Protein AF-A0A9E2BBM4-F1 (afdb_monomer)

Solvent-accessible surface area (backbone atoms only — not comparable to full-atom values): 7000 Å² total; per-residue (Å²): 111,70,57,66,76,34,64,93,48,97,61,80,43,65,44,83,40,73,63,52,42,63,39,72,88,70,47,55,58,78,97,64,59,49,71,64,57,66,75,39,43,70,61,47,15,56,62,38,41,51,52,83,67,52,48,61,58,49,50,54,52,58,75,65,57,85,58,68,60,43,75,47,60,68,62,39,70,70,58,52,53,52,34,62,62,42,46,80,79,49,84,61,60,52,54,60,55,44,49,53,54,52,54,50,54,56,52,54,53,55,54,55,56,62,76,76,106

pLDDT: mean 90.37, std 7.95, range [52.62, 97.81]

Secondary structure (DSSP, 8-state):
-HHHHTTTSS----EEE--SB-STTTS--GGG--HHHHHTHHHHHHH-B-HHHHHHHHHHHHHH--STT-EEESS-HHHHHHHHHHTTT----HHHHHHHHHHHHHHHHHHHHHH--

Foldseek 3Di:
DVLVVCVPDPDAAEAEAQWQELDCVNQPAPVPCDPVCVVCQQVCQLTYDYCVVRVVVRVVVVVVDDGHHYYHHNDDPVSSVVSVVCCVVDGGRHSVVSNVVVNVVVVVVVVVVVVVD

Structure (mmCIF, N/CA/C/O backbone):
data_AF-A0A9E2BBM4-F1
#
_entry.id   AF-A0A9E2BBM4-F1
#
loop_
_atom_site.group_PDB
_atom_site.id
_atom_site.type_symbol
_atom_site.label_atom_id
_atom_site.label_alt_id
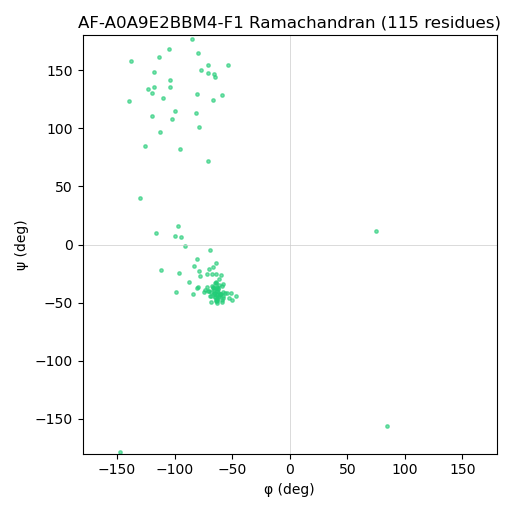_atom_site.label_comp_id
_atom_site.label_asym_id
_atom_site.label_entity_id
_atom_site.label_seq_id
_atom_site.pdbx_PDB_ins_code
_atom_site.Cartn_x
_atom_site.Cartn_y
_atom_site.Cartn_z
_atom_site.occupancy
_atom_site.B_iso_or_equiv
_atom_site.auth_seq_id
_atom_site.auth_comp_id
_atom_site.auth_asym_id
_atom_site.auth_atom_id
_atom_site.pdbx_PDB_model_num
ATOM 1 N N . ALA A 1 1 ? -1.785 -11.461 20.925 1.00 86.19 1 ALA A N 1
ATOM 2 C CA . ALA A 1 1 ? -1.546 -10.927 22.276 1.00 86.19 1 ALA A CA 1
ATOM 3 C C . ALA A 1 1 ? -2.226 -9.565 22.401 1.00 86.19 1 ALA A C 1
ATOM 5 O O . ALA A 1 1 ? -3.370 -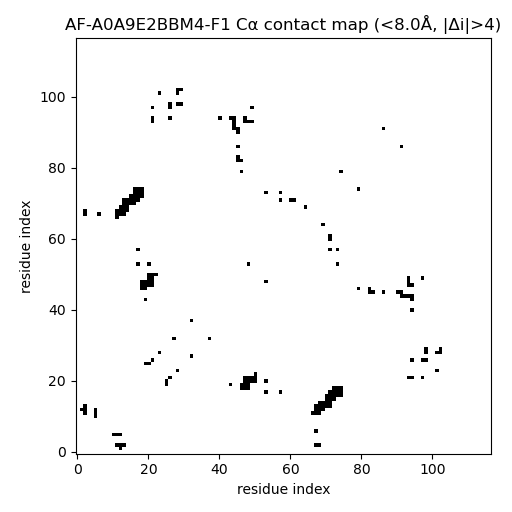9.538 22.831 1.00 86.19 1 ALA A O 1
ATOM 6 N N . LEU A 1 2 ? -1.663 -8.515 21.800 1.00 94.38 2 LEU A N 1
ATOM 7 C CA . LEU A 1 2 ? -2.123 -7.126 21.931 1.00 94.38 2 LEU A CA 1
ATOM 8 C C . LEU A 1 2 ? -3.627 -6.857 21.681 1.00 94.38 2 LEU A C 1
ATOM 10 O O . LEU A 1 2 ? -4.260 -6.148 22.450 1.00 94.38 2 LEU A O 1
ATOM 14 N N . VAL A 1 3 ? -4.241 -7.467 20.657 1.00 95.25 3 VAL A N 1
ATOM 15 C CA . VAL A 1 3 ? -5.693 -7.321 20.387 1.00 95.25 3 VAL A CA 1
ATOM 16 C C . VAL A 1 3 ? -6.566 -7.759 21.575 1.00 95.25 3 VAL A C 1
ATOM 18 O O . VAL A 1 3 ? -7.631 -7.189 21.789 1.00 95.25 3 VAL A O 1
ATOM 21 N N . ARG A 1 4 ? -6.134 -8.779 22.330 1.00 94.25 4 ARG A N 1
ATOM 22 C CA . ARG A 1 4 ? -6.853 -9.279 23.511 1.00 94.25 4 ARG A CA 1
ATOM 23 C C . ARG A 1 4 ? -6.615 -8.396 24.732 1.00 94.25 4 ARG A C 1
ATOM 25 O O . ARG A 1 4 ? -7.538 -8.194 25.502 1.00 94.25 4 ARG A O 1
ATOM 32 N N . GLU A 1 5 ? -5.407 -7.861 24.879 1.00 95.56 5 GLU A N 1
ATOM 33 C CA . GLU A 1 5 ? -5.030 -6.998 26.008 1.00 95.56 5 GLU A CA 1
ATOM 34 C C . GLU A 1 5 ? -5.829 -5.691 26.040 1.00 95.56 5 GLU A C 1
ATOM 36 O O . GLU A 1 5 ? -6.136 -5.184 27.111 1.00 95.56 5 GLU A O 1
ATOM 41 N N . VAL A 1 6 ? -6.211 -5.166 24.872 1.00 95.38 6 VAL A N 1
ATOM 42 C CA . VAL A 1 6 ? -6.966 -3.907 24.763 1.00 95.38 6 VAL A CA 1
ATOM 43 C C . VAL A 1 6 ? -8.484 -4.094 24.681 1.00 95.38 6 VAL A C 1
ATOM 45 O O . VAL A 1 6 ? -9.195 -3.120 24.434 1.00 95.38 6 VAL A O 1
ATOM 48 N N . ALA A 1 7 ? -8.995 -5.321 24.840 1.00 91.38 7 ALA A N 1
ATOM 49 C CA . ALA A 1 7 ? -10.400 -5.649 24.582 1.00 91.38 7 ALA A CA 1
ATOM 50 C C . ALA A 1 7 ? -11.390 -4.829 25.427 1.00 91.38 7 ALA A C 1
ATOM 52 O O . ALA A 1 7 ? -12.428 -4.428 24.905 1.00 91.38 7 ALA A O 1
ATOM 53 N N . ASP A 1 8 ? -11.025 -4.522 26.673 1.00 93.06 8 ASP A N 1
ATOM 54 C CA . ASP A 1 8 ? -11.858 -3.778 27.628 1.00 93.06 8 ASP A CA 1
ATOM 55 C C . ASP A 1 8 ? -11.522 -2.275 27.678 1.00 93.06 8 ASP A C 1
ATOM 57 O O . ASP A 1 8 ? -11.900 -1.560 28.605 1.00 93.06 8 ASP A O 1
ATOM 61 N N . THR A 1 9 ? -10.792 -1.772 26.679 1.00 94.50 9 THR A N 1
ATOM 62 C CA . THR A 1 9 ? -10.380 -0.365 26.584 1.00 94.50 9 THR A CA 1
ATOM 63 C C . THR A 1 9 ? -11.055 0.319 25.390 1.00 94.50 9 THR A C 1
ATOM 65 O O . THR A 1 9 ? -11.477 -0.352 24.445 1.00 94.50 9 THR A O 1
ATOM 68 N N . PRO A 1 10 ? -11.117 1.663 25.346 1.00 93.44 10 PRO A N 1
ATOM 69 C CA . PRO A 1 10 ? -11.585 2.373 24.154 1.00 93.44 10 PRO A CA 1
ATOM 70 C C . PRO A 1 10 ? -10.610 2.283 22.961 1.00 93.44 10 PRO A C 1
ATOM 72 O O . PRO A 1 10 ? -10.922 2.781 21.876 1.00 93.44 10 PRO A O 1
ATOM 75 N N . VAL A 1 11 ? -9.430 1.671 23.134 1.00 94.19 11 VAL A N 1
ATOM 76 C CA . VAL A 1 11 ? -8.405 1.547 22.093 1.00 94.19 11 VAL A CA 1
ATOM 77 C C . VAL A 1 11 ? -8.749 0.403 21.145 1.00 94.19 11 VAL A C 1
ATOM 79 O O . VAL A 1 11 ? -8.986 -0.731 21.560 1.00 94.19 11 VAL A O 1
ATOM 82 N N . LYS A 1 12 ? -8.723 0.696 19.840 1.00 93.31 12 LYS A N 1
ATOM 83 C CA . LYS A 1 12 ? -8.921 -0.307 18.792 1.00 93.31 12 LYS A CA 1
ATOM 84 C C . LYS A 1 12 ? -7.614 -0.681 18.125 1.00 93.31 12 LYS A C 1
ATOM 86 O O . LYS A 1 12 ? -6.843 0.191 17.735 1.00 93.31 12 LYS A O 1
ATOM 91 N N . ILE A 1 13 ? -7.411 -1.979 17.925 1.00 95.88 13 ILE A N 1
ATOM 92 C CA . ILE A 1 13 ? -6.229 -2.509 17.239 1.00 95.88 13 ILE A CA 1
ATOM 93 C C . ILE A 1 13 ? -6.665 -3.346 16.049 1.00 95.88 13 ILE A C 1
ATOM 95 O O . ILE A 1 13 ? -7.569 -4.173 16.152 1.00 95.88 13 ILE A O 1
ATOM 99 N N . GLY A 1 14 ? -6.012 -3.128 14.913 1.00 95.56 14 GLY A N 1
ATOM 100 C CA . GLY A 1 14 ? -6.259 -3.834 13.664 1.00 95.56 14 GLY A CA 1
ATOM 101 C C . GLY A 1 14 ? -4.978 -3.987 12.857 1.00 95.56 14 GLY A C 1
ATOM 102 O O . GLY A 1 14 ? -3.903 -3.569 13.280 1.00 95.56 14 GLY A O 1
ATOM 103 N N . PHE A 1 15 ? -5.107 -4.593 11.684 1.00 96.44 15 PHE A N 1
ATOM 104 C CA . PHE A 1 15 ? -3.996 -4.860 10.779 1.00 96.44 15 PHE A CA 1
ATOM 105 C C . PHE A 1 15 ? -4.241 -4.145 9.460 1.00 96.44 15 PHE A C 1
ATOM 107 O O . PHE A 1 15 ? -5.312 -4.290 8.872 1.00 96.44 15 PHE A O 1
ATOM 114 N N . LEU A 1 16 ? -3.243 -3.415 8.973 1.00 95.69 16 LEU A N 1
ATOM 115 C CA . LEU A 1 16 ? -3.291 -2.748 7.679 1.00 95.69 16 LEU A CA 1
ATOM 116 C C . LEU A 1 16 ? -2.335 -3.447 6.709 1.00 95.69 16 LEU A C 1
ATOM 118 O O . LEU A 1 16 ? -1.156 -3.621 6.995 1.00 95.69 16 LEU A O 1
ATOM 122 N N . SER A 1 17 ? -2.855 -3.854 5.555 1.00 95.38 17 SER A N 1
ATOM 123 C CA . SER A 1 17 ? -2.110 -4.499 4.474 1.00 95.38 17 SER A CA 1
ATOM 124 C C . SER A 1 17 ? -2.344 -3.708 3.179 1.00 95.38 17 SER A C 1
ATOM 126 O O . SER A 1 17 ? -3.269 -4.017 2.417 1.00 95.38 17 SER A O 1
ATOM 128 N N . PRO A 1 18 ? -1.558 -2.640 2.945 1.00 93.62 18 PRO A N 1
ATOM 129 C CA . PRO A 1 18 ? -1.768 -1.720 1.829 1.00 93.62 18 PRO A CA 1
ATOM 130 C C . PRO A 1 18 ? -1.216 -2.250 0.491 1.00 93.62 18 PRO A C 1
ATOM 132 O O . PRO A 1 18 ? -1.579 -1.736 -0.558 1.00 93.62 18 PRO A O 1
ATOM 135 N N . GLY A 1 19 ? -0.402 -3.311 0.500 1.00 93.06 19 GLY A N 1
ATOM 136 C CA . GLY A 1 19 ? 0.281 -3.821 -0.695 1.00 93.06 19 GLY A CA 1
ATOM 137 C C . GLY A 1 19 ? 1.589 -3.075 -0.975 1.00 93.06 19 GLY A C 1
ATOM 138 O O . GLY A 1 19 ? 2.187 -2.520 -0.057 1.00 93.06 19 GLY A O 1
ATOM 139 N N . ILE A 1 20 ? 2.037 -3.089 -2.234 1.00 94.12 20 ILE A N 1
ATOM 140 C CA . ILE A 1 20 ? 3.205 -2.316 -2.674 1.00 94.12 20 ILE A CA 1
ATOM 141 C C . ILE A 1 20 ? 2.733 -0.887 -2.932 1.00 94.12 20 ILE A C 1
ATOM 143 O O . ILE A 1 20 ? 1.944 -0.652 -3.847 1.00 94.12 20 ILE A O 1
ATOM 147 N N . VAL A 1 21 ? 3.201 0.049 -2.115 1.00 95.44 21 VAL A N 1
ATOM 148 C CA . VAL A 1 21 ? 2.852 1.466 -2.223 1.00 95.44 21 VAL A CA 1
ATOM 149 C C . VAL A 1 21 ? 4.116 2.262 -2.495 1.00 95.44 21 VAL A C 1
ATOM 151 O O . VAL A 1 21 ? 5.121 2.007 -1.843 1.00 95.44 21 VAL A O 1
ATOM 154 N N . THR A 1 22 ? 4.078 3.205 -3.433 1.00 94.06 22 THR A N 1
ATOM 155 C CA . THR A 1 22 ? 5.246 3.976 -3.893 1.00 94.06 22 THR A CA 1
ATOM 156 C C . THR A 1 22 ? 5.757 4.984 -2.856 1.00 94.06 22 THR A C 1
ATOM 158 O O . THR A 1 22 ? 5.585 6.193 -2.988 1.00 94.06 22 THR A O 1
ATOM 161 N N . THR A 1 23 ? 6.383 4.480 -1.799 1.00 90.44 23 THR A N 1
ATOM 162 C CA . THR A 1 23 ? 7.111 5.263 -0.793 1.00 90.44 23 THR A CA 1
ATOM 163 C C . THR A 1 23 ? 8.615 5.109 -0.995 1.00 90.44 23 THR A C 1
ATOM 165 O O . THR A 1 23 ? 9.054 4.193 -1.687 1.00 90.44 23 THR A O 1
ATOM 168 N N . GLU A 1 24 ? 9.426 5.932 -0.329 1.00 84.38 24 GLU A N 1
ATOM 169 C CA . GLU A 1 24 ? 10.895 5.805 -0.358 1.00 84.38 24 GLU A CA 1
ATOM 170 C C . GLU A 1 24 ? 11.407 4.448 0.160 1.00 84.38 24 GLU A C 1
ATOM 172 O O . GLU A 1 24 ? 12.490 3.996 -0.212 1.00 84.38 24 GLU A O 1
ATOM 177 N N . MET A 1 25 ? 10.634 3.788 1.032 1.00 83.00 25 MET A N 1
ATOM 178 C CA . MET A 1 25 ? 10.960 2.450 1.530 1.00 83.00 25 MET A CA 1
ATOM 179 C C . MET A 1 25 ? 10.727 1.383 0.455 1.00 83.00 25 MET A C 1
ATOM 181 O O . MET A 1 25 ? 11.491 0.427 0.357 1.00 83.00 25 MET A O 1
ATOM 185 N N . ALA A 1 26 ? 9.657 1.524 -0.329 1.00 86.25 26 ALA A N 1
ATOM 186 C CA . ALA A 1 26 ? 9.266 0.539 -1.333 1.00 86.25 26 ALA A CA 1
ATOM 187 C C . ALA A 1 26 ? 9.940 0.768 -2.693 1.00 86.25 26 ALA A C 1
ATOM 189 O O . ALA A 1 26 ? 10.198 -0.191 -3.416 1.00 86.25 26 ALA A O 1
ATOM 190 N N . VAL A 1 27 ? 10.212 2.027 -3.043 1.00 88.88 27 VAL A N 1
ATOM 191 C CA . VAL A 1 27 ? 10.908 2.440 -4.264 1.00 88.88 27 VAL A CA 1
ATOM 192 C C . VAL A 1 27 ? 12.258 3.025 -3.846 1.00 88.88 27 VAL A C 1
ATOM 194 O O . VAL A 1 27 ? 12.328 4.189 -3.451 1.00 88.88 27 VAL A O 1
ATOM 197 N N . PRO A 1 28 ? 13.340 2.230 -3.887 1.00 80.56 28 PRO A N 1
ATOM 198 C CA . PRO A 1 28 ? 14.644 2.695 -3.454 1.00 80.56 28 PRO A CA 1
ATOM 199 C C . PRO A 1 28 ? 15.165 3.810 -4.371 1.00 80.56 28 PRO A C 1
ATOM 201 O O . PRO A 1 28 ? 14.953 3.809 -5.591 1.00 80.56 28 PRO A O 1
ATOM 204 N N . ARG A 1 29 ? 15.907 4.748 -3.768 1.00 83.38 29 ARG A N 1
ATOM 205 C CA . ARG A 1 29 ? 16.702 5.754 -4.492 1.00 83.38 29 ARG A CA 1
ATOM 206 C C . ARG A 1 29 ? 17.641 5.089 -5.493 1.00 83.38 29 ARG A C 1
ATOM 208 O O . ARG A 1 29 ? 18.059 3.951 -5.273 1.00 83.38 29 ARG A O 1
ATOM 215 N N . ALA A 1 30 ? 18.019 5.817 -6.543 1.00 80.88 30 ALA A N 1
ATOM 216 C CA . ALA A 1 30 ? 18.823 5.303 -7.653 1.00 80.88 30 ALA A CA 1
ATOM 217 C C . ALA A 1 30 ? 20.051 4.480 -7.210 1.00 80.88 30 ALA A C 1
ATOM 219 O O . ALA A 1 30 ? 20.254 3.377 -7.705 1.00 80.88 30 ALA A O 1
ATOM 220 N N . ALA A 1 31 ? 20.800 4.945 -6.203 1.00 79.44 31 ALA A N 1
ATOM 221 C CA . ALA A 1 31 ? 21.989 4.258 -5.679 1.00 79.44 31 ALA A CA 1
ATOM 222 C C . ALA A 1 31 ? 21.724 2.878 -5.036 1.00 79.44 31 ALA A C 1
ATOM 224 O O . ALA A 1 31 ? 22.660 2.117 -4.811 1.00 79.44 31 ALA A O 1
ATOM 225 N N . ARG A 1 32 ? 20.466 2.561 -4.703 1.00 80.62 32 ARG A N 1
ATOM 226 C CA . ARG A 1 32 ? 20.043 1.299 -4.072 1.00 80.62 32 ARG A CA 1
ATOM 227 C C . ARG A 1 32 ? 19.108 0.467 -4.955 1.00 80.62 32 ARG A C 1
ATOM 229 O O . ARG A 1 32 ? 18.521 -0.493 -4.465 1.00 80.62 32 ARG A O 1
ATOM 236 N N . ARG A 1 33 ? 18.933 0.831 -6.230 1.00 84.81 33 ARG A N 1
ATOM 237 C CA . ARG A 1 33 ? 18.174 0.018 -7.191 1.00 84.81 33 ARG A CA 1
ATOM 238 C C . ARG A 1 33 ? 19.067 -1.121 -7.662 1.00 84.81 33 ARG A C 1
ATOM 240 O O . ARG A 1 33 ? 19.973 -0.921 -8.464 1.00 84.81 33 ARG A O 1
ATOM 247 N N . ASP A 1 34 ? 18.834 -2.296 -7.103 1.00 83.25 34 ASP A N 1
ATOM 248 C CA . ASP A 1 34 ? 19.586 -3.503 -7.407 1.00 83.25 34 ASP A CA 1
ATOM 249 C C . ASP A 1 34 ? 19.047 -4.227 -8.653 1.00 83.25 34 ASP A C 1
ATOM 251 O O . ASP A 1 34 ? 18.047 -3.848 -9.273 1.00 83.25 34 ASP A O 1
ATOM 255 N N . GLU A 1 35 ? 19.727 -5.309 -9.029 1.00 86.12 35 GLU A N 1
ATOM 256 C CA . GLU A 1 35 ? 19.335 -6.136 -10.170 1.00 86.12 35 GLU A CA 1
ATOM 257 C C . GLU A 1 35 ? 17.937 -6.757 -9.980 1.00 86.12 35 GLU A C 1
ATOM 259 O O . GLU A 1 35 ? 17.202 -6.958 -10.951 1.00 86.12 35 GLU A O 1
ATOM 264 N N . PHE A 1 36 ? 17.537 -7.024 -8.730 1.00 83.25 36 PHE A N 1
ATOM 265 C CA . PHE A 1 36 ? 16.205 -7.526 -8.406 1.00 83.25 36 PHE A CA 1
ATOM 266 C C . PHE A 1 36 ? 15.123 -6.525 -8.818 1.00 83.25 36 PHE A C 1
ATOM 268 O O . PHE A 1 36 ? 14.143 -6.922 -9.457 1.00 83.25 36 PHE A O 1
ATOM 275 N N . PHE A 1 37 ? 15.304 -5.239 -8.514 1.00 84.31 37 PHE A N 1
ATOM 276 C CA . PHE A 1 37 ? 14.343 -4.197 -8.871 1.00 84.31 37 PHE A CA 1
ATOM 277 C C . PHE A 1 37 ? 14.172 -4.075 -10.392 1.00 84.31 37 PHE A C 1
ATOM 279 O O . PHE A 1 37 ? 13.049 -3.992 -10.890 1.00 84.31 37 PHE A O 1
ATOM 286 N N . GLY A 1 38 ? 15.277 -4.159 -11.143 1.00 85.81 38 GLY A N 1
ATOM 287 C CA . GLY A 1 38 ? 15.256 -4.156 -12.608 1.00 85.81 38 GLY A CA 1
ATOM 288 C C . GLY A 1 38 ? 14.540 -5.375 -13.202 1.00 85.81 38 GLY A C 1
ATOM 289 O O . GLY A 1 38 ? 13.647 -5.228 -14.037 1.00 85.81 38 GLY A O 1
ATOM 290 N N . LYS A 1 39 ? 14.873 -6.586 -12.733 1.00 89.69 39 LYS A N 1
ATOM 291 C CA . LYS A 1 39 ? 14.276 -7.846 -13.221 1.00 89.69 39 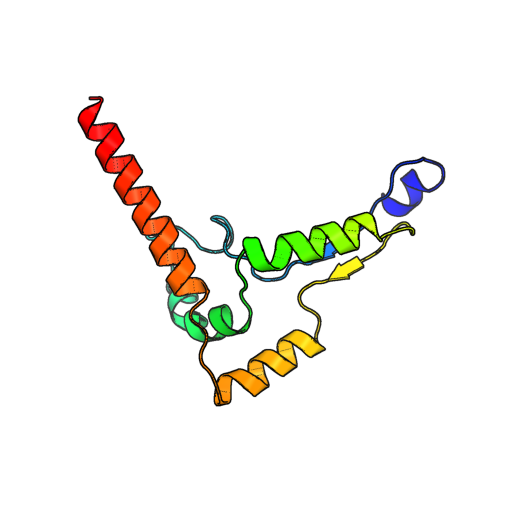LYS A CA 1
ATOM 292 C C . LYS A 1 39 ? 12.775 -7.943 -12.944 1.00 89.69 39 LYS A C 1
ATOM 294 O O . LYS A 1 39 ? 12.042 -8.532 -13.736 1.00 89.69 39 LYS A O 1
ATOM 299 N N . ASN A 1 40 ? 12.310 -7.365 -11.837 1.00 92.69 40 ASN A N 1
ATOM 300 C CA . ASN A 1 40 ? 10.922 -7.484 -11.390 1.00 92.69 40 ASN A CA 1
ATOM 301 C C . ASN A 1 40 ? 10.049 -6.273 -11.742 1.00 92.69 40 ASN A C 1
ATOM 303 O O . ASN A 1 40 ? 8.890 -6.237 -11.333 1.00 92.69 40 ASN A O 1
ATOM 307 N N . MET A 1 41 ? 10.548 -5.315 -12.530 1.00 91.12 41 MET A N 1
ATOM 308 C CA . MET A 1 41 ? 9.845 -4.062 -12.841 1.00 91.12 41 MET A CA 1
ATOM 309 C C . MET A 1 41 ? 8.404 -4.283 -13.328 1.00 91.12 41 MET A C 1
ATOM 311 O O . MET A 1 41 ? 7.464 -3.696 -12.800 1.00 91.12 41 MET A O 1
ATOM 315 N N . ASN A 1 42 ? 8.197 -5.207 -14.271 1.00 92.44 42 ASN A N 1
ATOM 316 C CA . ASN A 1 42 ? 6.862 -5.518 -14.795 1.00 92.44 42 ASN A CA 1
ATOM 317 C C . ASN A 1 42 ? 5.912 -6.038 -13.706 1.00 92.44 42 ASN A C 1
ATOM 319 O O . ASN A 1 42 ? 4.762 -5.612 -13.625 1.00 92.44 42 ASN A O 1
ATOM 323 N N . PHE A 1 43 ? 6.391 -6.944 -12.853 1.00 94.19 43 PHE A N 1
ATOM 324 C CA . PHE A 1 43 ? 5.609 -7.494 -11.748 1.00 94.19 43 PHE A CA 1
ATOM 325 C C . PHE A 1 43 ? 5.270 -6.413 -10.717 1.00 94.19 43 PHE A C 1
ATOM 327 O O . PHE A 1 43 ? 4.115 -6.287 -10.300 1.00 94.19 43 PHE A O 1
ATOM 334 N N . LEU A 1 44 ? 6.263 -5.598 -10.351 1.00 93.88 44 LEU A N 1
ATOM 335 C CA . LEU A 1 44 ? 6.085 -4.493 -9.420 1.00 93.88 44 LEU A CA 1
ATOM 336 C C . LEU A 1 44 ? 5.069 -3.492 -9.970 1.00 93.88 44 LEU A C 1
ATOM 338 O O . LEU A 1 44 ? 4.160 -3.116 -9.248 1.00 93.88 44 LEU A O 1
ATOM 342 N N . ASN A 1 45 ? 5.113 -3.154 -11.255 1.00 95.44 45 ASN A N 1
ATOM 343 C CA . ASN A 1 45 ? 4.125 -2.282 -11.891 1.00 95.44 45 ASN A CA 1
ATOM 344 C C . ASN A 1 45 ? 2.700 -2.827 -11.901 1.00 95.44 45 ASN A C 1
ATOM 346 O O . ASN A 1 45 ? 1.730 -2.074 -11.767 1.00 95.44 45 ASN A O 1
ATOM 350 N N . ILE A 1 46 ? 2.548 -4.140 -12.065 1.00 95.88 46 ILE A N 1
ATOM 351 C CA . ILE A 1 46 ? 1.234 -4.778 -12.019 1.00 95.88 46 ILE A CA 1
ATOM 352 C C . ILE A 1 46 ? 0.640 -4.635 -10.620 1.00 95.88 46 ILE A C 1
ATOM 354 O O . ILE A 1 46 ? -0.546 -4.326 -10.497 1.00 95.88 46 ILE A O 1
ATOM 358 N N . LEU A 1 47 ? 1.441 -4.809 -9.568 1.00 95.19 47 LEU A N 1
ATOM 359 C CA . LEU A 1 47 ? 0.954 -4.858 -8.190 1.00 95.19 47 LEU A CA 1
ATOM 360 C C . LEU A 1 47 ? 1.033 -3.536 -7.427 1.00 95.19 47 LEU A C 1
ATOM 362 O O . LEU A 1 47 ? 0.249 -3.343 -6.503 1.00 95.19 47 LEU A O 1
ATOM 366 N N . ALA A 1 48 ? 1.917 -2.625 -7.803 1.00 95.44 48 ALA A N 1
ATOM 367 C CA . ALA A 1 48 ? 2.102 -1.370 -7.099 1.00 95.44 48 ALA A CA 1
ATOM 368 C C . ALA A 1 48 ? 0.922 -0.422 -7.298 1.00 95.44 48 ALA A C 1
ATOM 370 O O . ALA A 1 48 ? 0.186 -0.488 -8.291 1.00 95.44 48 ALA A O 1
ATOM 371 N N . ASP A 1 49 ? 0.752 0.470 -6.331 1.00 96.50 49 ASP A N 1
ATOM 372 C CA . ASP A 1 49 ? -0.105 1.643 -6.418 1.00 96.50 49 ASP A CA 1
ATOM 373 C C . ASP A 1 49 ? 0.579 2.855 -5.797 1.00 96.50 49 ASP A C 1
ATOM 375 O O . ASP A 1 49 ? 1.451 2.733 -4.935 1.00 96.50 49 ASP A O 1
ATOM 379 N N . HIS A 1 50 ? 0.128 4.031 -6.218 1.00 95.56 50 HIS A N 1
ATOM 380 C CA . HIS A 1 50 ? 0.545 5.293 -5.630 1.00 95.56 50 HIS A CA 1
ATOM 381 C C . HIS A 1 50 ? -0.047 5.477 -4.224 1.00 95.56 50 HIS A C 1
ATOM 383 O O . HIS A 1 50 ? -1.169 5.026 -3.950 1.00 95.56 50 HIS A O 1
ATOM 389 N N . VAL A 1 51 ? 0.688 6.152 -3.333 1.00 95.19 51 VAL A N 1
ATOM 390 C CA . VAL A 1 51 ? 0.253 6.453 -1.949 1.00 95.19 51 VAL A CA 1
ATOM 391 C C . VAL A 1 51 ? -1.095 7.163 -1.955 1.00 95.19 51 VAL A C 1
ATOM 393 O O . VAL A 1 51 ? -1.997 6.825 -1.187 1.00 95.19 51 VAL A O 1
ATOM 396 N N . GLU A 1 52 ? -1.256 8.090 -2.886 1.00 95.00 52 GLU A N 1
ATOM 397 C CA . GLU A 1 52 ? -2.422 8.939 -3.087 1.00 95.00 52 GLU A CA 1
ATOM 398 C C . GLU A 1 52 ? -3.660 8.123 -3.477 1.00 95.00 52 GLU A C 1
ATOM 400 O O . GLU A 1 52 ? -4.784 8.535 -3.211 1.00 95.00 52 GLU A O 1
ATOM 405 N N . THR A 1 53 ? -3.475 6.940 -4.072 1.00 95.69 53 THR A N 1
ATOM 406 C CA . THR A 1 53 ? -4.582 6.044 -4.438 1.00 95.69 53 THR A CA 1
ATOM 407 C C . THR A 1 53 ? -5.017 5.174 -3.263 1.00 95.69 53 THR A C 1
ATOM 409 O O . THR A 1 53 ? -6.208 4.953 -3.045 1.00 95.69 53 THR A O 1
ATOM 412 N N . VAL A 1 54 ? -4.055 4.642 -2.508 1.00 96.38 54 VAL A N 1
ATOM 413 C CA . VAL A 1 54 ? -4.327 3.652 -1.454 1.00 96.38 54 VAL A CA 1
ATOM 414 C C . VAL A 1 54 ? -4.808 4.332 -0.174 1.00 96.38 54 VAL A C 1
ATOM 416 O O . VAL A 1 54 ? -5.690 3.809 0.510 1.00 96.38 54 VAL A O 1
ATOM 419 N N . THR A 1 55 ? -4.243 5.495 0.151 1.00 95.88 55 THR A N 1
ATOM 420 C CA . THR A 1 55 ? -4.439 6.167 1.442 1.00 95.88 55 THR A CA 1
ATOM 421 C C . THR A 1 55 ? -5.883 6.600 1.691 1.00 95.88 55 THR A C 1
ATOM 423 O O . THR A 1 55 ? -6.388 6.257 2.759 1.00 95.88 55 THR A O 1
ATOM 426 N N . PRO A 1 56 ? -6.597 7.256 0.751 1.00 97.19 56 PRO A N 1
ATOM 427 C CA . PRO A 1 56 ? -7.987 7.655 0.988 1.00 97.19 56 PRO A CA 1
ATOM 428 C C . PRO A 1 56 ? -8.875 6.452 1.321 1.00 97.19 56 PRO A C 1
ATOM 430 O O . PRO A 1 56 ? -9.571 6.436 2.332 1.00 97.19 56 PRO A O 1
ATOM 433 N N . TRP A 1 57 ? -8.743 5.370 0.547 1.00 96.75 57 TRP A N 1
ATOM 434 C CA . TRP A 1 57 ? -9.470 4.132 0.817 1.00 96.75 57 TRP A CA 1
ATOM 435 C C . TRP A 1 57 ? -9.077 3.504 2.158 1.00 96.75 57 TRP A C 1
ATOM 437 O O . TRP A 1 57 ? -9.933 2.980 2.870 1.00 96.75 57 TRP A O 1
ATOM 447 N N . ALA A 1 58 ? -7.788 3.517 2.509 1.00 96.81 58 ALA A N 1
ATOM 448 C CA . ALA A 1 58 ? -7.318 2.958 3.771 1.00 96.81 58 ALA A CA 1
ATOM 449 C C . ALA A 1 58 ? -7.908 3.723 4.961 1.00 96.81 58 ALA A C 1
ATOM 451 O O . ALA A 1 58 ? -8.411 3.089 5.888 1.00 96.81 58 ALA A O 1
ATOM 452 N N . VAL A 1 59 ? -7.916 5.057 4.900 1.00 97.31 59 VAL A N 1
ATOM 453 C CA . VAL A 1 59 ? -8.527 5.930 5.911 1.00 97.31 59 VAL A CA 1
ATOM 454 C C . VAL A 1 59 ? -10.011 5.616 6.059 1.00 97.31 59 VAL A C 1
ATOM 456 O O . VAL A 1 59 ? -10.452 5.338 7.173 1.00 97.31 59 VAL A O 1
ATOM 459 N N . ASP A 1 60 ? -10.760 5.533 4.958 1.00 97.81 60 ASP A N 1
ATOM 460 C CA . ASP A 1 60 ? -12.188 5.192 5.000 1.00 97.81 60 ASP A CA 1
ATOM 461 C C . ASP A 1 60 ? -12.436 3.851 5.703 1.00 97.81 60 ASP A C 1
ATOM 463 O O . ASP A 1 60 ? -13.351 3.706 6.517 1.00 97.81 60 ASP A O 1
ATOM 467 N N . ARG A 1 61 ? -11.594 2.847 5.431 1.00 97.00 61 ARG A N 1
ATOM 468 C CA . ARG A 1 61 ? -11.716 1.518 6.047 1.00 97.00 61 ARG A CA 1
ATOM 469 C C . ARG A 1 61 ? -11.323 1.514 7.517 1.00 97.00 61 ARG A C 1
ATOM 471 O O . ARG A 1 61 ? -11.963 0.808 8.296 1.00 97.00 61 ARG A O 1
ATOM 478 N N . ILE A 1 62 ? -10.316 2.296 7.901 1.00 96.25 62 ILE A N 1
ATOM 479 C CA . ILE A 1 62 ? -9.915 2.483 9.300 1.00 96.25 62 ILE A CA 1
ATOM 480 C C . ILE A 1 62 ? -11.060 3.147 10.069 1.00 96.25 62 ILE A C 1
ATOM 482 O O . ILE A 1 62 ? -11.484 2.639 11.106 1.00 96.25 62 ILE A O 1
ATOM 486 N N . LEU A 1 63 ? -11.629 4.224 9.522 1.00 96.50 63 LEU A N 1
ATOM 487 C CA . LEU A 1 63 ? -12.745 4.953 10.123 1.00 96.50 63 LEU A CA 1
ATOM 488 C C . LEU A 1 63 ? -14.042 4.143 10.152 1.00 96.50 63 LEU A C 1
ATOM 490 O O . LEU A 1 63 ? -14.875 4.376 11.027 1.00 96.50 63 LEU A O 1
ATOM 494 N N . ALA A 1 64 ? -14.226 3.176 9.252 1.00 96.19 64 ALA A N 1
ATOM 495 C CA . ALA A 1 64 ? -15.355 2.246 9.263 1.00 96.19 64 ALA A CA 1
ATOM 496 C C . ALA A 1 64 ? -15.151 1.046 10.207 1.00 96.19 64 ALA A C 1
ATOM 498 O O . ALA A 1 64 ? -16.123 0.393 10.591 1.00 96.19 64 ALA A O 1
ATOM 499 N N . ALA A 1 65 ? -13.917 0.742 10.622 1.00 94.88 65 ALA A N 1
ATOM 500 C CA . ALA A 1 65 ? -13.637 -0.404 11.478 1.00 94.88 65 ALA A CA 1
ATOM 501 C C . ALA A 1 65 ? -14.261 -0.221 12.874 1.00 94.88 65 ALA A C 1
ATOM 503 O O . ALA A 1 65 ? -14.052 0.770 13.583 1.00 94.88 65 ALA A O 1
ATOM 504 N N . ARG A 1 66 ? -15.087 -1.187 13.284 1.00 91.44 66 ARG A N 1
ATOM 505 C CA . ARG A 1 66 ? -15.745 -1.192 14.605 1.00 91.44 66 ARG A CA 1
ATOM 506 C C . ARG A 1 66 ? -15.240 -2.299 15.522 1.00 91.44 66 ARG A C 1
ATOM 508 O O . ARG A 1 66 ? -15.370 -2.162 16.730 1.00 91.44 66 ARG A O 1
ATOM 515 N N . LYS A 1 67 ? -14.650 -3.357 14.962 1.00 92.19 67 LYS A N 1
ATOM 516 C CA . LYS A 1 67 ? -14.224 -4.554 15.694 1.00 92.19 67 LYS A CA 1
ATOM 517 C C . LYS A 1 67 ? -12.710 -4.569 15.905 1.00 92.19 67 LYS A C 1
ATOM 519 O O . LYS A 1 67 ? -11.954 -4.239 14.988 1.00 92.19 67 LYS A O 1
ATOM 524 N N . ASN A 1 68 ? -12.280 -5.021 17.078 1.00 93.31 68 ASN A N 1
ATOM 525 C CA . ASN A 1 68 ? -10.878 -5.329 17.343 1.00 93.31 68 ASN A CA 1
ATOM 526 C C . ASN A 1 68 ? -10.397 -6.497 16.474 1.00 93.31 68 ASN A C 1
ATOM 528 O O . ASN A 1 68 ? -11.154 -7.414 16.158 1.00 93.31 68 ASN A O 1
ATOM 532 N N . GLY A 1 69 ? -9.140 -6.425 16.044 1.00 94.50 69 GLY A N 1
ATOM 533 C CA . GLY A 1 69 ? -8.524 -7.374 15.122 1.00 94.50 69 GLY A CA 1
ATOM 534 C C . GLY A 1 69 ? -8.962 -7.224 13.662 1.00 94.50 69 GLY A C 1
ATOM 535 O O . GLY A 1 69 ? -8.665 -8.109 12.864 1.00 94.50 69 GLY A O 1
ATOM 536 N N . THR A 1 70 ? -9.655 -6.140 13.284 1.00 96.38 70 THR A N 1
ATOM 537 C CA . THR A 1 70 ? -10.066 -5.930 11.883 1.00 96.38 70 THR A CA 1
ATOM 538 C C . THR A 1 70 ? -8.841 -5.908 10.965 1.00 96.38 70 THR A C 1
ATOM 540 O O . THR A 1 70 ? -7.890 -5.165 11.204 1.00 96.38 70 THR A O 1
ATOM 543 N N . VAL A 1 71 ? -8.881 -6.708 9.897 1.00 96.19 71 VAL A N 1
ATOM 544 C CA . VAL A 1 71 ? -7.846 -6.742 8.857 1.00 96.19 71 VAL A CA 1
A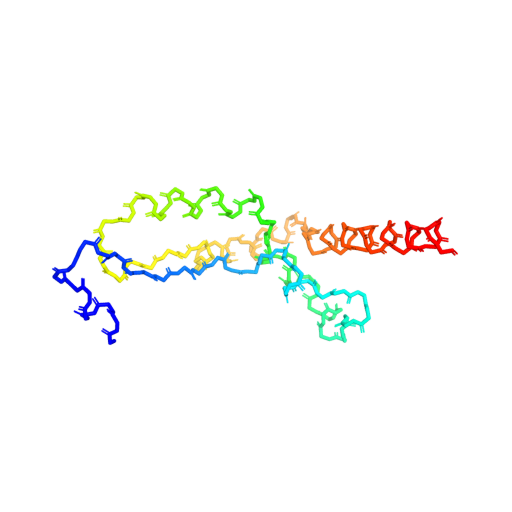TOM 545 C C . VAL A 1 71 ? -8.316 -5.916 7.665 1.00 96.19 71 VAL A C 1
ATOM 547 O O . VAL A 1 71 ? -9.284 -6.265 6.992 1.00 96.19 71 VAL A O 1
ATOM 550 N N . ILE A 1 72 ? -7.608 -4.829 7.386 1.00 96.81 72 ILE A N 1
ATOM 551 C CA . ILE A 1 72 ? -7.855 -3.930 6.263 1.00 96.81 72 ILE A CA 1
ATOM 552 C C . ILE A 1 72 ? -6.819 -4.245 5.191 1.00 96.81 72 ILE A C 1
ATOM 554 O O . ILE A 1 72 ? -5.636 -3.952 5.352 1.00 96.81 72 ILE A O 1
ATOM 558 N N . ARG A 1 73 ? -7.253 -4.864 4.091 1.00 97.19 73 ARG A N 1
ATOM 559 C CA . ARG A 1 73 ? -6.366 -5.287 3.003 1.00 97.19 73 ARG A CA 1
ATOM 560 C C . ARG A 1 73 ? -6.750 -4.611 1.694 1.00 97.19 73 ARG A C 1
ATOM 562 O O . ARG A 1 73 ? -7.785 -4.937 1.121 1.00 97.19 73 ARG A O 1
ATOM 569 N N . TRP A 1 74 ? -5.898 -3.704 1.218 1.00 95.88 74 TRP A N 1
ATOM 570 C CA . TRP A 1 74 ? -6.049 -3.083 -0.099 1.00 95.88 74 TRP A CA 1
ATOM 571 C C . TRP A 1 74 ? -5.818 -4.117 -1.202 1.00 95.88 74 TRP A C 1
ATOM 573 O O . TRP A 1 74 ? -6.644 -4.277 -2.101 1.00 95.88 74 TRP A O 1
ATOM 583 N N . MET A 1 75 ? -4.718 -4.865 -1.115 1.00 93.12 75 MET A N 1
ATOM 584 C CA . MET A 1 75 ? -4.367 -5.872 -2.112 1.00 93.12 75 MET A CA 1
ATOM 585 C C . MET A 1 75 ? -4.853 -7.261 -1.698 1.00 93.12 75 MET A C 1
ATOM 587 O O . MET A 1 75 ? -4.115 -8.055 -1.120 1.00 93.12 75 MET A O 1
ATOM 591 N N . GLY A 1 76 ? -6.131 -7.547 -1.948 1.00 92.56 76 GLY A N 1
ATOM 592 C CA . GLY A 1 76 ? -6.680 -8.898 -1.820 1.00 92.56 76 GLY A CA 1
ATOM 593 C C . GLY A 1 76 ? -6.361 -9.778 -3.034 1.00 92.56 76 GLY A C 1
ATOM 594 O O . GLY A 1 76 ? -6.031 -9.270 -4.106 1.00 92.56 76 GLY A O 1
ATOM 595 N N . PHE A 1 77 ? -6.540 -11.094 -2.889 1.00 91.19 77 PHE A N 1
ATOM 596 C CA . PHE A 1 77 ? -6.298 -12.069 -3.962 1.00 91.19 77 PHE A CA 1
ATOM 597 C C . PHE A 1 77 ? -7.046 -11.723 -5.261 1.00 91.19 77 PHE A C 1
ATOM 599 O O . PHE A 1 77 ? -6.443 -11.693 -6.328 1.00 91.19 77 PHE A O 1
ATOM 606 N N . GLY A 1 78 ? -8.332 -11.363 -5.170 1.00 94.56 78 GLY A N 1
ATOM 607 C CA . GLY A 1 78 ? -9.132 -11.004 -6.349 1.00 94.56 78 GLY A CA 1
ATOM 608 C C . GLY A 1 78 ? -8.612 -9.769 -7.091 1.00 94.56 78 GLY A C 1
ATOM 609 O O . GLY A 1 78 ? -8.585 -9.752 -8.319 1.00 94.56 78 GLY A O 1
ATOM 610 N N . ARG A 1 79 ? -8.127 -8.754 -6.364 1.00 94.81 79 ARG A N 1
ATOM 611 C CA . ARG A 1 79 ? -7.551 -7.550 -6.982 1.00 94.81 79 ARG A CA 1
ATOM 612 C C . ARG A 1 79 ? -6.212 -7.859 -7.655 1.00 94.81 79 ARG A C 1
ATOM 614 O O . ARG A 1 79 ? -5.977 -7.369 -8.755 1.00 94.81 79 ARG A O 1
ATOM 621 N N . ALA A 1 80 ? -5.371 -8.690 -7.038 1.00 94.75 80 ALA A N 1
ATOM 622 C CA . ALA A 1 80 ? -4.117 -9.137 -7.642 1.00 94.75 80 ALA A CA 1
ATOM 623 C C . ALA A 1 80 ? -4.370 -9.952 -8.922 1.00 94.75 80 ALA A C 1
ATOM 625 O O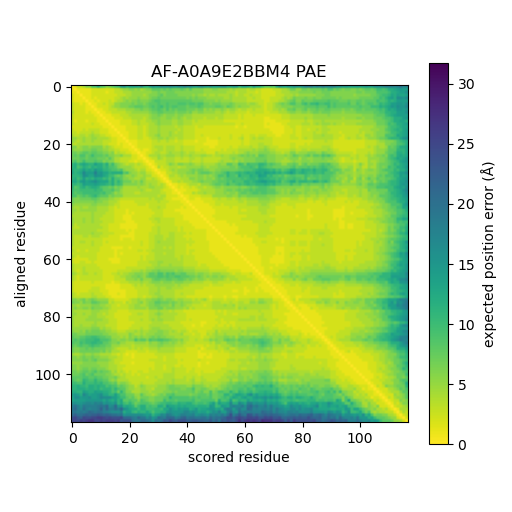 . ALA A 1 80 ? -3.836 -9.6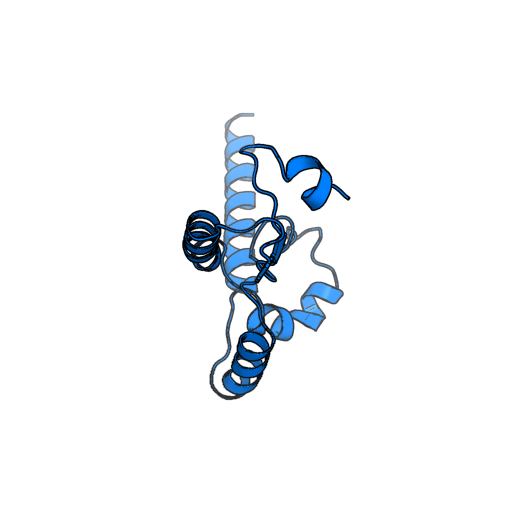12 -9.975 1.00 94.75 80 ALA A O 1
ATOM 626 N N . ALA A 1 81 ? -5.249 -10.958 -8.863 1.00 95.38 81 ALA A N 1
ATOM 627 C CA . ALA A 1 81 ? -5.615 -11.777 -10.019 1.00 95.38 81 ALA A CA 1
ATOM 628 C C . ALA A 1 81 ? -6.187 -10.929 -11.168 1.00 95.38 81 ALA A C 1
ATOM 630 O O . ALA A 1 81 ? -5.758 -11.067 -12.312 1.00 95.38 81 ALA A O 1
ATOM 631 N N . GLY A 1 8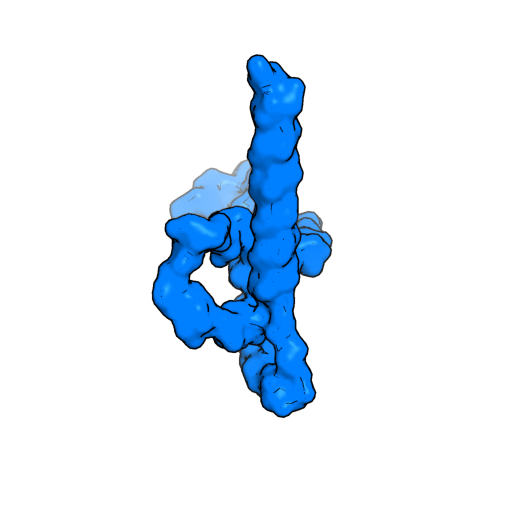2 ? -7.085 -9.985 -10.862 1.00 96.44 82 GLY A N 1
ATOM 632 C CA . GLY A 1 82 ? -7.635 -9.063 -11.858 1.00 96.44 82 GLY A CA 1
ATOM 633 C C . GLY A 1 82 ? -6.576 -8.172 -12.514 1.00 96.44 82 GLY A C 1
ATOM 634 O O . GLY A 1 82 ? -6.663 -7.889 -13.706 1.00 96.44 82 GLY A O 1
ATOM 635 N N . ARG A 1 83 ? -5.541 -7.764 -11.771 1.00 95.06 83 ARG A N 1
ATOM 636 C CA . ARG A 1 83 ? -4.427 -6.968 -12.312 1.00 95.06 83 ARG A CA 1
ATOM 637 C C . ARG A 1 83 ? -3.523 -7.774 -13.236 1.00 95.06 83 ARG A C 1
ATOM 639 O O . ARG A 1 83 ? -3.149 -7.251 -14.279 1.00 95.06 83 ARG A O 1
ATOM 646 N N . PHE A 1 84 ? -3.229 -9.029 -12.902 1.00 95.12 84 PHE A N 1
ATOM 647 C CA . PHE A 1 84 ? -2.498 -9.926 -13.804 1.00 95.12 84 PHE A CA 1
ATOM 648 C C . PHE A 1 84 ? -3.294 -10.259 -15.067 1.00 95.12 84 PHE A C 1
ATOM 650 O O . PHE A 1 84 ? -2.734 -10.286 -16.157 1.00 95.12 84 PHE A O 1
ATOM 657 N N . ALA A 1 85 ? -4.609 -10.456 -14.955 1.00 95.44 85 ALA A N 1
ATOM 658 C CA . ALA A 1 85 ? -5.450 -10.650 -16.133 1.00 95.44 85 ALA A CA 1
ATOM 659 C C . ALA A 1 85 ? -5.438 -9.400 -17.035 1.00 95.44 85 ALA A C 1
ATOM 661 O O . ALA A 1 85 ? -5.214 -9.493 -18.241 1.00 95.44 85 ALA A O 1
ATOM 662 N N . MET A 1 86 ? -5.603 -8.212 -16.443 1.00 95.44 86 MET A N 1
ATOM 663 C CA . MET A 1 86 ? -5.606 -6.944 -17.179 1.00 95.44 86 MET A CA 1
ATOM 664 C C . MET A 1 86 ? -4.237 -6.541 -17.733 1.00 95.44 86 MET A C 1
ATOM 666 O O . MET A 1 86 ? -4.193 -5.760 -18.682 1.00 95.44 86 MET A O 1
ATOM 670 N N . SER A 1 87 ? -3.124 -7.059 -17.202 1.00 93.19 87 SER A N 1
ATOM 671 C CA . SER A 1 87 ? -1.787 -6.700 -17.692 1.00 93.19 87 SER A CA 1
ATOM 672 C C . SER A 1 87 ? -1.513 -7.183 -19.116 1.00 93.19 87 SER A C 1
ATOM 674 O O . SER A 1 87 ? -0.628 -6.648 -19.777 1.00 93.19 87 SER A O 1
ATOM 676 N N . LEU A 1 88 ? -2.287 -8.161 -19.599 1.00 90.25 88 LEU A N 1
ATOM 677 C CA . LEU A 1 88 ? -2.263 -8.599 -20.996 1.00 90.25 88 LEU A CA 1
ATOM 678 C C . LEU A 1 88 ? -2.890 -7.565 -21.944 1.00 90.25 88 LEU A C 1
ATOM 680 O O . LEU A 1 88 ? -2.538 -7.519 -23.117 1.00 90.25 88 LEU A O 1
ATOM 684 N N . VAL A 1 89 ? -3.801 -6.729 -21.434 1.00 95.00 89 VAL A N 1
ATOM 685 C CA . VAL A 1 89 ? -4.531 -5.716 -22.213 1.00 95.00 89 VAL A CA 1
ATOM 686 C C . VAL A 1 89 ? -3.902 -4.334 -22.053 1.00 95.00 89 VAL A C 1
ATOM 688 O O . VAL A 1 89 ? -3.791 -3.584 -23.019 1.00 95.00 89 VAL A O 1
ATOM 691 N N . ARG A 1 90 ? -3.484 -3.973 -20.834 1.00 93.00 90 ARG A N 1
ATOM 692 C CA . ARG A 1 90 ? -2.953 -2.644 -20.517 1.00 93.00 90 ARG A CA 1
ATOM 693 C C . ARG A 1 90 ? -1.765 -2.728 -19.569 1.00 93.00 90 ARG A C 1
ATOM 695 O O . ARG A 1 90 ? -1.883 -3.225 -18.450 1.00 93.00 90 ARG A O 1
ATOM 702 N N . LYS A 1 91 ? -0.638 -2.156 -19.994 1.00 91.88 91 LYS A N 1
ATOM 703 C CA . LYS A 1 91 ? 0.552 -1.998 -19.150 1.00 91.88 91 LYS A CA 1
ATOM 704 C C . LYS A 1 91 ? 0.372 -0.846 -18.159 1.00 91.88 91 LYS A C 1
ATOM 706 O O . LYS A 1 91 ? -0.356 0.112 -18.417 1.00 91.88 91 LYS A O 1
ATOM 711 N N . ARG A 1 92 ? 1.019 -0.974 -17.003 1.00 94.44 92 ARG A N 1
ATOM 712 C CA . ARG A 1 92 ? 1.068 0.033 -15.936 1.00 94.44 92 ARG A CA 1
ATOM 713 C C . ARG A 1 92 ? 2.524 0.455 -15.747 1.00 94.44 92 ARG A C 1
ATOM 715 O O . ARG A 1 92 ? 3.395 -0.390 -15.925 1.00 94.44 92 ARG A O 1
ATOM 722 N N . HIS A 1 93 ? 2.748 1.707 -15.355 1.00 94.81 93 HIS A N 1
ATOM 723 C CA . HIS A 1 93 ? 4.085 2.283 -15.159 1.00 94.81 93 HIS A CA 1
ATOM 724 C C . HIS A 1 93 ? 4.223 2.984 -13.797 1.00 94.81 93 HIS A C 1
ATOM 726 O O . HIS A 1 93 ? 4.764 4.076 -13.672 1.00 94.81 93 HIS A O 1
ATOM 732 N N . VAL A 1 94 ? 3.647 2.379 -12.757 1.00 95.00 94 VAL A N 1
ATOM 733 C CA . VAL A 1 94 ? 3.521 2.991 -11.425 1.00 95.00 94 VAL A CA 1
ATOM 734 C C . VAL A 1 94 ? 4.883 3.202 -10.764 1.00 95.00 94 VAL A C 1
ATOM 736 O O . VAL A 1 94 ? 5.119 4.234 -10.139 1.00 95.00 94 VAL A O 1
ATOM 739 N N . ILE A 1 95 ? 5.775 2.219 -10.879 1.00 93.75 95 ILE A N 1
ATOM 740 C CA . ILE A 1 95 ? 7.095 2.262 -10.256 1.00 93.75 95 ILE A CA 1
ATOM 741 C C . ILE A 1 95 ? 8.009 3.213 -11.017 1.00 93.75 95 ILE A C 1
ATOM 743 O O . ILE A 1 95 ? 8.704 3.993 -10.374 1.00 93.75 95 ILE A O 1
ATOM 747 N N . GLU A 1 96 ? 7.981 3.218 -12.352 1.00 91.69 96 GLU A N 1
ATOM 748 C CA . GLU A 1 96 ? 8.774 4.171 -13.134 1.00 91.69 96 GLU A CA 1
ATOM 749 C C . GLU A 1 96 ? 8.341 5.613 -12.854 1.00 91.69 96 GLU A C 1
ATOM 751 O O . GLU A 1 96 ? 9.193 6.474 -12.645 1.00 91.69 96 GLU A O 1
ATOM 756 N N . GLU A 1 97 ? 7.033 5.877 -12.772 1.00 93.19 97 GLU A N 1
ATOM 757 C CA . GLU A 1 97 ? 6.505 7.190 -12.376 1.00 93.19 97 GLU A CA 1
ATOM 758 C C . GLU A 1 97 ? 7.003 7.607 -10.981 1.00 93.19 97 GLU A C 1
ATOM 760 O O . GLU A 1 97 ? 7.366 8.763 -10.760 1.00 93.19 97 GLU A O 1
ATOM 765 N N . ALA A 1 98 ? 7.047 6.675 -10.025 1.00 92.44 98 ALA A N 1
ATOM 766 C CA . ALA A 1 98 ? 7.558 6.948 -8.684 1.00 92.44 98 ALA A CA 1
ATOM 767 C C . ALA A 1 98 ? 9.070 7.205 -8.670 1.00 92.44 98 ALA A C 1
ATOM 769 O O . ALA A 1 98 ? 9.531 8.115 -7.985 1.00 92.44 98 ALA A O 1
ATOM 770 N N . MET A 1 99 ? 9.838 6.441 -9.448 1.00 90.50 99 MET A N 1
ATOM 771 C CA . MET A 1 99 ? 11.276 6.643 -9.618 1.00 90.50 99 MET A CA 1
ATOM 772 C C . MET A 1 99 ? 11.571 8.037 -10.168 1.00 90.50 99 MET A C 1
ATOM 774 O O . MET A 1 99 ? 12.392 8.744 -9.599 1.00 90.50 99 MET A O 1
ATOM 778 N N . GLN A 1 100 ? 10.853 8.455 -11.213 1.00 89.81 100 GLN A N 1
ATOM 779 C CA . GLN A 1 100 ? 11.007 9.782 -11.813 1.00 89.81 100 GLN A CA 1
ATOM 780 C C . GLN A 1 100 ? 10.733 10.904 -10.807 1.00 89.81 100 GLN A C 1
ATOM 782 O O . GLN A 1 100 ? 11.491 11.869 -10.753 1.00 89.81 100 GLN A O 1
ATOM 787 N N . ARG A 1 101 ? 9.686 10.769 -9.979 1.00 89.62 101 ARG A N 1
ATOM 788 C CA . ARG A 1 101 ? 9.394 11.747 -8.919 1.00 89.62 101 ARG A CA 1
ATOM 789 C C . ARG A 1 101 ? 10.512 11.824 -7.881 1.00 89.62 101 ARG A C 1
ATOM 791 O O . ARG A 1 101 ? 10.939 12.923 -7.547 1.00 89.62 101 ARG A O 1
ATOM 798 N N . LEU A 1 102 ? 10.986 10.678 -7.391 1.00 86.44 102 LEU A N 1
ATOM 799 C CA . LEU A 1 102 ? 12.042 10.621 -6.375 1.00 86.44 102 LEU A CA 1
ATOM 800 C C . LEU A 1 102 ? 13.377 11.151 -6.906 1.00 86.44 102 LEU A C 1
ATOM 802 O O . LEU A 1 102 ? 14.046 11.917 -6.219 1.00 86.44 102 LEU A O 1
ATOM 806 N N . ASP A 1 103 ? 13.735 10.791 -8.138 1.00 87.12 103 ASP A N 1
ATOM 807 C CA . ASP A 1 103 ? 14.983 11.226 -8.765 1.00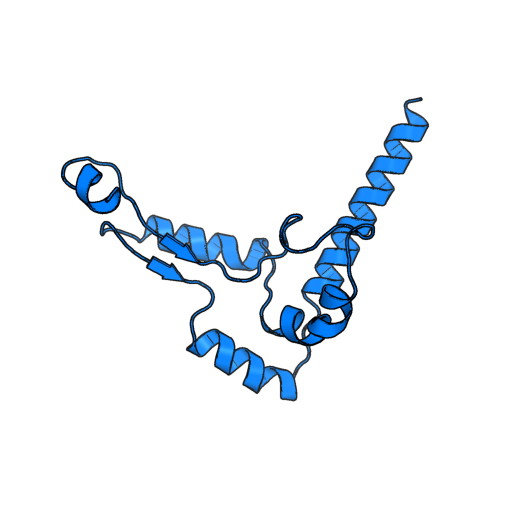 87.12 103 ASP A CA 1
ATOM 808 C C . ASP A 1 103 ? 14.964 12.746 -9.034 1.00 87.12 103 ASP A C 1
ATOM 810 O O . ASP A 1 103 ? 15.981 13.414 -8.849 1.00 87.12 103 ASP A O 1
ATOM 814 N N . ALA A 1 104 ? 13.804 13.317 -9.394 1.00 86.56 104 ALA A N 1
ATOM 815 C CA . ALA A 1 104 ? 13.632 14.767 -9.521 1.00 86.56 104 ALA A CA 1
ATOM 816 C C . ALA A 1 104 ? 13.785 15.488 -8.169 1.00 86.56 104 ALA A C 1
ATOM 818 O O . ALA A 1 104 ? 14.516 16.471 -8.078 1.00 86.56 104 ALA A O 1
ATOM 819 N N . SER A 1 105 ? 13.171 14.965 -7.100 1.00 83.62 105 SER A N 1
ATOM 820 C CA . SER A 1 105 ? 13.311 15.535 -5.751 1.00 83.62 105 SER A CA 1
ATOM 821 C C . SER A 1 105 ? 14.749 15.467 -5.216 1.00 83.62 105 SER A C 1
ATOM 823 O O . SER A 1 105 ? 15.207 16.405 -4.563 1.00 83.62 105 SER A O 1
ATOM 825 N N . ASP A 1 106 ? 15.483 14.387 -5.504 1.00 83.12 106 ASP A N 1
ATOM 826 C CA . ASP A 1 106 ? 16.895 14.257 -5.122 1.00 83.12 106 ASP A CA 1
ATOM 827 C C . ASP A 1 106 ? 17.782 15.272 -5.878 1.00 83.12 106 ASP A C 1
ATOM 829 O O . ASP A 1 106 ? 18.720 15.822 -5.293 1.00 83.12 106 ASP A O 1
ATOM 833 N N . ALA A 1 107 ? 17.484 15.555 -7.152 1.00 82.06 107 ALA A N 1
ATOM 834 C CA . ALA A 1 107 ? 18.205 16.549 -7.952 1.00 82.06 107 ALA A CA 1
ATOM 835 C C . ALA A 1 107 ? 17.970 17.986 -7.452 1.00 82.06 107 ALA A C 1
ATOM 837 O O . ALA A 1 107 ? 18.931 18.744 -7.293 1.00 82.06 107 ALA A O 1
ATOM 838 N N . ASP A 1 108 ? 16.722 18.338 -7.135 1.00 79.31 108 ASP A N 1
ATOM 839 C CA . ASP A 1 108 ? 16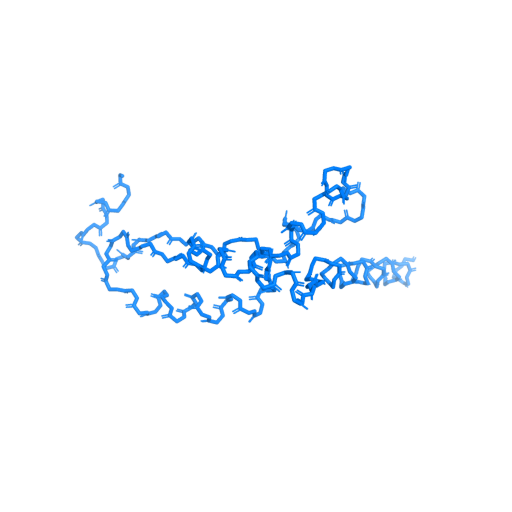.366 19.653 -6.588 1.00 79.31 108 ASP A CA 1
ATOM 840 C C . ASP A 1 108 ? 17.073 19.914 -5.250 1.00 79.31 108 ASP A C 1
ATOM 842 O O . ASP A 1 108 ? 17.640 20.986 -5.022 1.00 79.31 108 ASP A O 1
ATOM 846 N N . ASN A 1 109 ? 17.125 18.902 -4.379 1.00 76.81 109 ASN A N 1
ATOM 847 C CA . ASN A 1 109 ? 17.779 19.016 -3.079 1.00 76.81 109 ASN A CA 1
ATOM 848 C C . ASN A 1 109 ? 19.307 19.212 -3.196 1.00 76.81 109 ASN A C 1
ATOM 850 O O . ASN A 1 109 ? 19.906 19.982 -2.440 1.00 76.81 109 ASN A O 1
ATOM 854 N N . GLN A 1 110 ? 19.954 18.556 -4.168 1.00 74.62 110 GLN A N 1
ATOM 855 C CA . GLN A 1 110 ? 21.388 18.743 -4.427 1.00 74.62 110 GLN A CA 1
ATOM 856 C C . GLN A 1 110 ? 21.720 20.144 -4.947 1.00 74.62 110 GLN A C 1
ATOM 858 O O . GLN A 1 110 ? 22.759 20.689 -4.576 1.00 74.62 110 GLN A O 1
ATOM 863 N N . ASN A 1 111 ? 20.865 20.728 -5.788 1.00 74.75 111 ASN A N 1
ATOM 864 C CA . ASN A 1 111 ? 21.081 22.073 -6.321 1.00 74.75 111 ASN A CA 1
ATOM 865 C C . ASN A 1 111 ? 20.924 23.139 -5.231 1.00 74.75 111 ASN A C 1
ATOM 867 O O . ASN A 1 111 ? 21.804 23.984 -5.084 1.00 74.75 111 ASN A O 1
ATOM 871 N N . ASN A 1 112 ? 19.889 23.028 -4.392 1.00 72.31 112 ASN A N 1
ATOM 872 C CA . ASN A 1 112 ? 19.666 23.961 -3.285 1.00 72.31 112 ASN A CA 1
ATOM 873 C C . ASN A 1 112 ? 20.822 23.939 -2.263 1.00 72.31 112 ASN A C 1
ATOM 875 O O . ASN A 1 112 ? 21.256 24.978 -1.781 1.00 72.31 112 ASN A O 1
ATOM 879 N N . THR A 1 113 ? 21.394 22.760 -1.990 1.00 71.38 113 THR A N 1
ATOM 880 C CA . THR A 1 113 ? 22.543 22.624 -1.074 1.00 71.38 113 THR A CA 1
ATOM 881 C C . THR A 1 113 ? 23.807 23.320 -1.605 1.00 71.38 113 THR A C 1
ATOM 883 O O . THR A 1 113 ? 24.599 23.831 -0.816 1.00 71.38 113 THR A O 1
ATOM 886 N N . LYS A 1 114 ? 24.005 23.356 -2.933 1.00 68.56 114 LYS A N 1
ATOM 887 C CA . LYS A 1 114 ? 25.157 24.014 -3.576 1.00 68.56 114 LYS A CA 1
ATOM 888 C C . LYS A 1 114 ? 25.021 25.534 -3.656 1.00 68.56 114 LYS A C 1
ATOM 890 O O . LYS A 1 114 ? 26.041 26.203 -3.696 1.00 68.56 114 LYS A O 1
ATOM 895 N N . GLU A 1 115 ? 23.802 26.070 -3.697 1.00 65.56 115 GLU A N 1
ATOM 896 C CA . GLU A 1 115 ? 23.565 27.523 -3.679 1.00 65.56 115 GLU A CA 1
ATOM 897 C C . GLU A 1 115 ? 23.674 28.125 -2.269 1.00 65.56 115 GLU A C 1
ATOM 899 O O . GLU A 1 115 ? 23.938 29.316 -2.126 1.00 65.56 115 GLU A O 1
ATOM 904 N N . THR A 1 116 ? 23.497 27.312 -1.222 1.00 63.91 116 THR A N 1
ATOM 905 C CA . THR A 1 116 ? 23.619 27.741 0.184 1.00 63.91 116 THR A CA 1
ATOM 906 C C . THR A 1 116 ? 25.021 27.587 0.790 1.00 63.91 116 THR A C 1
ATOM 908 O O . THR A 1 116 ? 25.193 27.904 1.969 1.00 63.91 116 THR A O 1
ATOM 911 N N . ALA A 1 117 ? 25.996 27.073 0.031 1.00 52.62 117 ALA A N 1
ATOM 912 C CA . ALA A 1 117 ? 27.381 26.833 0.456 1.00 52.62 117 ALA A CA 1
ATOM 913 C C . ALA A 1 117 ? 28.347 27.827 -0.202 1.00 52.62 117 ALA A C 1
ATOM 915 O O . ALA A 1 117 ? 29.273 28.285 0.505 1.00 52.62 117 ALA A O 1
#

Sequence (117 aa):
ALVREVADTPVKIGFLSPGIVTTEMAVPRAARRDEFFGKNMNFLNILADHVETVTPWAVDRILAARKNGTVIRWMGFGRAAGRFAMSLVRKRHVIEEAMQRLDASDADNQNNTKETA

Radius of gyration: 18.65 Å; Cα contacts (8 Å, |Δi|>4): 104; chains: 1; bounding box: 43×40×50 Å

Mean predicted aligned error: 5.33 Å